Protein AF-A0A847LRV4-F1 (afdb_monomer)

Sequence (84 aa):
MKGYLTKESRILAISEERAFIEVKDKAGKHITIGVCPGCFNNPERRKEILYKLRKNGLAVVSKADRLDGKYIKNSTHSSFCPYK

pLDDT: mean 85.76, std 13.21, range [36.88, 96.19]

Nearest PDB structures (foldseek):
  1u3e-assembly1_M  TM=4.069E-01  e=2.257E+00  Okubovirus SPO1
  2o2v-assembly1_A  TM=2.604E-01  e=9.859E-0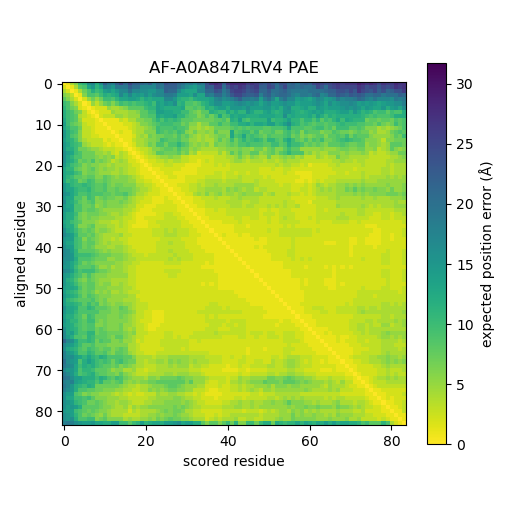1  Homo sapiens
  2npt-assembly2_C  TM=2.945E-01  e=2.912E+00  Homo sapiens
  4ic7-assembly2_E  TM=2.630E-01  e=3.103E+00  Homo sapiens

Radius of gyration: 12.45 Å; Cα contacts (8 Å, |Δi|>4): 110; chains: 1; bounding box: 28×29×32 Å

Mean predicted aligned error: 5.45 Å

Foldseek 3Di:
DPPACDPVNVVVLVLQVFDWFWKAAPVRDIGIDTHWLVLQLPLVSLVVVQVVCVVVRIHTPDPQSDSPHDHDPPRDTGPPDPPD

Solvent-accessible surface area (backbone atoms only — not comparable to full-atom values): 4856 Å² total; per-residue (Å²): 134,84,84,63,62,45,76,65,54,45,53,52,32,54,76,36,54,37,40,78,48,52,27,27,39,85,90,65,49,79,43,52,47,72,40,44,33,22,46,60,43,31,73,72,48,28,47,53,50,54,50,54,35,46,75,71,46,31,41,68,67,52,69,49,75,41,91,90,32,69,66,56,82,88,44,57,55,17,87,77,51,92,83,110

Secondary structure (DSSP, 8-state):
------HHHHHHHHHTTPEEEEEE-TT--EEEEEE-HHHHTSHHHHHHHHHHHHHTT-EESSSTTSTTS---TTPPPPTT-TT-

Structure (mmCIF, N/CA/C/O backbone):
data_AF-A0A847LRV4-F1
#
_entry.id   AF-A0A847LRV4-F1
#
loop_
_atom_site.group_PDB
_atom_site.id
_atom_site.type_symbol
_atom_site.label_atom_id
_atom_site.label_alt_id
_atom_site.label_comp_id
_atom_site.label_asym_id
_atom_site.label_entity_id
_atom_site.label_seq_id
_atom_site.pdbx_PDB_ins_code
_atom_site.Cartn_x
_atom_site.Cartn_y
_atom_site.Cartn_z
_atom_site.occupancy
_atom_site.B_iso_or_equiv
_atom_site.auth_seq_id
_atom_site.auth_comp_id
_atom_site.auth_asym_id
_atom_site.auth_atom_id
_atom_site.pdbx_PDB_model_num
ATOM 1 N N . MET A 1 1 ? 3.930 6.785 18.088 1.00 36.88 1 MET A N 1
ATOM 2 C CA . MET A 1 1 ? 3.998 7.732 16.951 1.00 36.88 1 MET A CA 1
ATOM 3 C C . MET A 1 1 ? 2.824 7.451 16.021 1.00 36.88 1 MET A C 1
ATOM 5 O O . MET A 1 1 ? 2.698 6.328 15.555 1.00 36.88 1 MET A O 1
ATOM 9 N N . LYS A 1 2 ? 1.907 8.410 15.835 1.00 38.03 2 LYS A N 1
ATOM 10 C CA . LYS A 1 2 ? 0.752 8.257 14.934 1.00 38.03 2 LYS A CA 1
ATOM 11 C C . LYS A 1 2 ? 1.241 8.461 13.492 1.00 38.03 2 LYS A C 1
ATOM 13 O O . LYS A 1 2 ? 1.717 9.545 13.174 1.00 38.03 2 LYS A O 1
ATOM 18 N N . GLY A 1 3 ? 1.169 7.419 12.663 1.00 41.88 3 GLY A N 1
ATOM 19 C CA . GLY A 1 3 ? 1.647 7.391 11.274 1.00 41.88 3 GLY A CA 1
ATOM 20 C C . GLY A 1 3 ? 0.784 8.203 10.308 1.00 41.88 3 GLY A C 1
ATOM 21 O O . GLY A 1 3 ? 0.184 7.642 9.398 1.00 41.88 3 GLY A O 1
ATOM 22 N N . TYR A 1 4 ? 0.695 9.513 10.521 1.00 53.53 4 TYR A N 1
ATOM 23 C CA . TYR A 1 4 ? 0.142 10.437 9.537 1.00 53.53 4 TYR A CA 1
ATOM 24 C C . TYR A 1 4 ? 1.255 10.886 8.597 1.00 53.53 4 TYR A C 1
ATOM 26 O O . TYR A 1 4 ? 2.361 11.175 9.052 1.00 53.53 4 TYR A O 1
ATOM 34 N N . LEU A 1 5 ? 0.958 11.002 7.302 1.00 54.91 5 LEU A N 1
ATOM 35 C CA . LEU A 1 5 ? 1.808 11.782 6.413 1.00 54.91 5 LEU A CA 1
ATOM 36 C C . LEU A 1 5 ? 1.666 13.256 6.812 1.00 54.91 5 LEU A C 1
ATOM 38 O O . LEU A 1 5 ? 0.712 13.923 6.411 1.00 54.91 5 LEU A O 1
ATOM 42 N N . THR A 1 6 ? 2.586 13.765 7.632 1.00 63.72 6 THR A N 1
ATOM 43 C CA . THR A 1 6 ? 2.734 15.214 7.805 1.00 63.72 6 THR A CA 1
ATOM 44 C C . THR A 1 6 ? 3.171 15.824 6.468 1.00 63.72 6 THR A C 1
ATOM 46 O O . THR A 1 6 ? 3.563 15.107 5.540 1.00 63.72 6 THR A O 1
ATOM 49 N N . LYS A 1 7 ? 3.123 17.156 6.336 1.00 64.00 7 LYS A N 1
ATOM 50 C CA . LYS A 1 7 ? 3.620 17.844 5.130 1.00 64.00 7 LYS A CA 1
ATOM 51 C C . LYS A 1 7 ? 5.050 17.397 4.782 1.00 64.00 7 LYS A C 1
ATOM 53 O O . LYS A 1 7 ? 5.342 17.135 3.621 1.00 64.00 7 LYS A O 1
ATOM 58 N N . GLU A 1 8 ? 5.893 17.213 5.794 1.00 62.38 8 GLU A N 1
ATOM 59 C CA . GLU A 1 8 ? 7.275 16.739 5.664 1.00 62.38 8 GLU A CA 1
ATOM 60 C C . GLU A 1 8 ? 7.353 15.271 5.230 1.00 62.38 8 GLU A C 1
ATOM 62 O O . GLU A 1 8 ? 8.086 14.939 4.302 1.00 62.38 8 GLU A O 1
ATOM 67 N N . SER A 1 9 ? 6.537 14.389 5.820 1.00 67.44 9 SER A N 1
ATOM 68 C CA . SER A 1 9 ? 6.488 12.978 5.413 1.00 67.44 9 SER A CA 1
ATOM 69 C C . SER A 1 9 ? 6.000 12.808 3.971 1.00 67.44 9 SER A C 1
ATOM 71 O O . SER A 1 9 ? 6.392 11.862 3.290 1.00 67.44 9 SER A O 1
ATOM 73 N N . ARG A 1 10 ? 5.147 13.723 3.491 1.00 66.94 10 ARG A N 1
ATOM 74 C CA . ARG A 1 10 ? 4.690 13.753 2.098 1.00 66.94 10 ARG A CA 1
ATOM 75 C C . ARG A 1 10 ? 5.793 14.214 1.151 1.00 66.94 10 ARG A C 1
ATOM 77 O O . ARG A 1 10 ? 5.946 13.599 0.105 1.00 66.94 10 ARG A O 1
ATOM 84 N N . ILE A 1 11 ? 6.561 15.243 1.517 1.00 72.44 11 ILE A N 1
ATOM 85 C CA . ILE A 1 11 ? 7.723 15.694 0.733 1.00 72.44 11 ILE A CA 1
ATOM 86 C C . ILE A 1 11 ? 8.730 14.549 0.593 1.00 72.44 11 ILE A C 1
ATOM 88 O O . ILE A 1 11 ? 9.138 14.236 -0.523 1.00 72.44 11 ILE A O 1
ATOM 92 N N . LEU A 1 12 ? 9.039 13.860 1.696 1.00 71.81 12 LEU A N 1
ATOM 93 C CA . LEU A 1 12 ? 9.931 12.703 1.674 1.00 71.81 12 LEU A CA 1
ATOM 94 C C . LEU A 1 12 ? 9.373 11.580 0.787 1.00 71.81 12 LEU A C 1
ATOM 96 O O . LEU A 1 12 ? 10.056 11.106 -0.113 1.00 71.81 12 LEU A O 1
ATOM 100 N N . ALA A 1 13 ? 8.104 11.200 0.959 1.00 73.81 13 ALA A N 1
ATOM 101 C CA . ALA A 1 13 ? 7.486 10.150 0.148 1.00 73.81 13 ALA A CA 1
ATOM 102 C C . ALA A 1 13 ? 7.431 10.490 -1.355 1.00 73.81 13 ALA A C 1
ATOM 104 O O . ALA A 1 13 ? 7.564 9.585 -2.176 1.00 73.81 13 ALA A O 1
ATOM 105 N N . ILE A 1 14 ? 7.267 11.769 -1.717 1.00 73.56 14 ILE A N 1
ATOM 106 C CA . ILE A 1 14 ? 7.355 12.236 -3.109 1.00 73.56 14 ILE A CA 1
ATOM 107 C C . ILE A 1 14 ? 8.794 12.128 -3.622 1.00 73.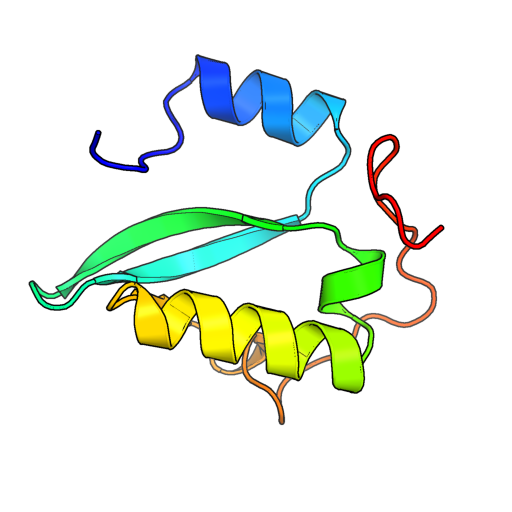56 14 ILE A C 1
ATOM 109 O O . ILE A 1 14 ? 8.994 11.600 -4.710 1.00 73.56 14 ILE A O 1
ATOM 113 N N . SER A 1 15 ? 9.790 12.569 -2.843 1.00 75.19 15 SER A N 1
ATOM 114 C CA . SER A 1 15 ? 11.207 12.445 -3.229 1.00 75.19 15 SER A CA 1
ATOM 115 C C . SER A 1 15 ? 11.669 10.993 -3.369 1.00 75.19 15 SER A C 1
ATOM 117 O O . SER A 1 15 ? 12.576 10.699 -4.135 1.00 75.19 15 SER A O 1
ATOM 119 N N . GLU A 1 16 ? 11.012 10.075 -2.661 1.00 79.06 16 GLU A N 1
ATOM 120 C CA . GLU A 1 16 ? 11.238 8.639 -2.774 1.00 79.06 16 GLU A CA 1
ATOM 121 C C . GLU A 1 16 ? 10.344 7.974 -3.834 1.00 79.06 16 GLU A C 1
ATOM 123 O O . GLU A 1 16 ? 10.299 6.750 -3.886 1.00 79.06 16 GLU A O 1
ATOM 128 N N . GLU A 1 17 ? 9.602 8.726 -4.652 1.00 84.88 17 GLU A N 1
ATOM 129 C CA . GLU A 1 17 ? 8.759 8.193 -5.737 1.00 84.88 17 GLU A CA 1
ATOM 130 C C . GLU A 1 17 ? 7.737 7.144 -5.255 1.00 84.88 17 GLU A C 1
ATOM 132 O O . GLU A 1 17 ? 7.489 6.118 -5.895 1.00 84.88 17 GLU A O 1
ATOM 137 N N . ARG A 1 18 ? 7.148 7.363 -4.074 1.00 84.00 18 ARG A N 1
ATOM 138 C CA . ARG A 1 18 ? 6.158 6.445 -3.497 1.00 84.00 18 ARG A CA 1
ATOM 139 C C . ARG A 1 18 ? 4.757 6.685 -4.059 1.00 84.00 18 ARG A C 1
ATOM 141 O O . ARG A 1 18 ? 4.322 7.819 -4.239 1.00 84.00 18 ARG A O 1
ATOM 148 N N . ALA A 1 19 ? 4.009 5.600 -4.239 1.00 83.31 19 ALA A N 1
ATOM 149 C CA . ALA A 1 19 ? 2.573 5.642 -4.482 1.00 83.31 19 ALA A CA 1
ATOM 150 C C . ALA A 1 19 ? 1.828 5.881 -3.163 1.00 83.31 19 ALA A C 1
ATOM 152 O O . ALA A 1 19 ? 2.204 5.341 -2.120 1.00 83.31 19 ALA A O 1
ATOM 153 N N . PHE A 1 20 ? 0.757 6.668 -3.204 1.00 86.69 20 PHE A N 1
ATOM 154 C CA . PHE A 1 20 ? -0.068 6.948 -2.034 1.00 86.69 20 PHE A CA 1
ATOM 155 C C . PHE A 1 20 ? -1.339 6.111 -2.072 1.00 86.69 20 PHE A C 1
ATOM 157 O O . PHE A 1 20 ? -2.074 6.160 -3.054 1.00 86.69 20 PHE A O 1
ATOM 164 N N . ILE A 1 21 ? -1.601 5.379 -0.990 1.00 89.50 21 ILE A N 1
ATOM 165 C CA . ILE A 1 21 ? -2.840 4.616 -0.819 1.00 89.50 21 ILE A CA 1
ATOM 166 C C . ILE A 1 21 ? -3.572 5.073 0.434 1.00 89.50 21 ILE A C 1
ATOM 168 O O . ILE A 1 21 ? -2.961 5.457 1.439 1.00 89.50 21 ILE A O 1
ATOM 172 N N . GLU A 1 22 ? -4.896 5.030 0.365 1.00 91.19 22 GLU A N 1
ATOM 173 C CA . GLU A 1 22 ? -5.766 5.371 1.478 1.00 91.19 22 GLU A CA 1
ATOM 174 C C . GLU A 1 22 ? -6.089 4.126 2.307 1.00 91.19 22 GLU A C 1
ATOM 176 O O . GLU A 1 22 ? -6.522 3.087 1.795 1.00 91.19 22 GLU A O 1
ATOM 181 N N . VAL A 1 23 ? -5.888 4.243 3.614 1.00 92.50 23 VAL A N 1
ATOM 182 C CA . VAL A 1 23 ? -6.179 3.211 4.600 1.00 92.50 23 VAL A CA 1
ATOM 183 C C . VAL A 1 23 ? -7.066 3.767 5.706 1.00 92.50 23 VAL A C 1
ATOM 185 O O . VAL A 1 23 ? -7.072 4.959 5.993 1.00 92.50 23 VAL A O 1
ATOM 188 N N . LYS A 1 24 ? -7.814 2.884 6.351 1.00 94.31 24 LYS A N 1
ATOM 189 C CA . LYS A 1 24 ? -8.676 3.176 7.486 1.00 94.31 24 LYS A CA 1
ATOM 190 C C . LYS A 1 24 ? -8.179 2.408 8.700 1.00 94.31 24 LYS A C 1
ATOM 192 O O . LYS A 1 24 ? -7.863 1.222 8.584 1.00 94.31 24 LYS A O 1
ATOM 197 N N . ASP A 1 25 ? -8.076 3.079 9.839 1.00 93.31 25 ASP A N 1
ATOM 198 C CA . ASP A 1 25 ? -7.727 2.432 11.105 1.00 93.31 25 ASP A CA 1
ATOM 199 C C . ASP A 1 25 ? -8.949 1.786 11.786 1.00 93.31 25 ASP A C 1
ATOM 201 O O . ASP A 1 25 ? -10.083 1.868 11.305 1.00 93.31 25 ASP A O 1
ATOM 205 N N . LYS A 1 26 ? -8.724 1.143 12.939 1.00 89.75 26 LYS A N 1
ATOM 206 C CA . LYS A 1 26 ? -9.791 0.511 13.736 1.00 89.75 26 LYS A CA 1
ATOM 207 C C . LYS A 1 26 ? -10.846 1.495 14.259 1.00 89.75 26 LYS A C 1
ATOM 209 O O . LYS A 1 26 ? -11.978 1.081 14.474 1.00 89.75 26 LYS A O 1
ATOM 214 N N . ALA A 1 27 ? -10.491 2.764 14.467 1.00 91.81 27 ALA A N 1
ATOM 215 C CA . ALA A 1 27 ? -11.422 3.817 14.886 1.00 91.81 27 ALA A CA 1
ATOM 216 C C . ALA A 1 27 ? -12.203 4.404 13.698 1.00 91.81 27 ALA A C 1
ATOM 218 O O . ALA A 1 27 ? -13.044 5.284 13.859 1.00 91.81 27 ALA A O 1
ATOM 219 N N . GLY A 1 28 ? -11.920 3.920 12.491 1.00 89.44 28 GLY A N 1
ATOM 220 C CA . GLY A 1 28 ? -12.540 4.373 11.270 1.00 89.44 28 GLY A CA 1
ATOM 221 C C . GLY A 1 28 ? -11.944 5.660 10.706 1.00 89.44 28 GLY A C 1
ATOM 222 O O . GLY A 1 28 ? -12.525 6.244 9.791 1.00 89.44 28 GLY A O 1
ATOM 223 N N . LYS A 1 29 ? -10.787 6.095 11.203 1.00 91.88 29 LYS A N 1
ATOM 224 C CA . LYS A 1 29 ? -10.089 7.264 10.687 1.00 91.88 29 LYS A CA 1
ATOM 225 C C . LYS A 1 29 ? -9.380 6.926 9.381 1.00 91.88 29 LYS A C 1
ATOM 227 O O . LYS A 1 29 ? -8.653 5.939 9.300 1.00 91.88 29 LYS A O 1
ATOM 232 N N . HIS A 1 30 ? -9.560 7.787 8.386 1.00 91.12 30 HIS A N 1
ATOM 233 C CA . HIS A 1 30 ? -8.880 7.702 7.100 1.00 91.12 30 HIS A CA 1
ATOM 234 C C . HIS A 1 30 ? -7.471 8.301 7.201 1.00 91.12 30 HIS A C 1
ATOM 236 O O . HIS A 1 30 ? -7.260 9.362 7.796 1.00 91.12 30 HIS A O 1
ATOM 242 N N . ILE A 1 31 ? -6.494 7.586 6.655 1.00 89.81 31 ILE A N 1
ATOM 243 C CA . ILE A 1 31 ? -5.070 7.904 6.691 1.00 89.81 31 ILE A CA 1
ATOM 244 C C . ILE A 1 31 ? -4.493 7.591 5.311 1.00 89.81 31 ILE A C 1
ATOM 246 O O . ILE A 1 31 ? -4.855 6.601 4.684 1.00 89.81 31 ILE A O 1
ATOM 250 N N . THR A 1 32 ? -3.562 8.409 4.839 1.00 87.75 32 THR A N 1
ATOM 251 C CA . THR A 1 32 ? -2.802 8.122 3.620 1.00 87.75 32 THR A CA 1
ATOM 252 C C . THR A 1 32 ? -1.415 7.623 3.995 1.00 87.75 32 THR A C 1
ATOM 254 O O . THR A 1 32 ? -0.781 8.176 4.895 1.00 87.75 32 THR A O 1
ATOM 257 N N . ILE A 1 33 ? -0.929 6.600 3.296 1.00 87.62 33 ILE A N 1
ATOM 258 C CA . ILE A 1 33 ? 0.422 6.060 3.475 1.00 87.62 33 ILE A CA 1
ATOM 259 C C . ILE A 1 33 ? 1.155 5.974 2.138 1.00 87.62 33 ILE A C 1
ATOM 261 O O . ILE A 1 33 ? 0.539 5.7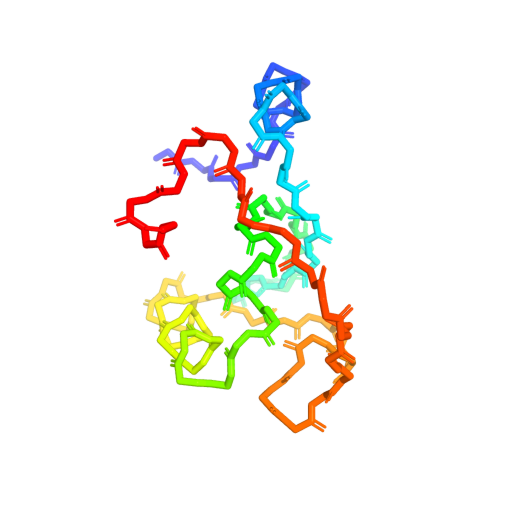69 1.094 1.00 87.62 33 ILE A O 1
ATOM 265 N N . GLY A 1 34 ? 2.478 6.130 2.181 1.00 89.31 34 GLY A N 1
ATOM 266 C CA . GLY A 1 34 ? 3.350 5.973 1.018 1.00 89.31 34 GLY A CA 1
ATOM 267 C C . GLY A 1 34 ? 3.902 4.550 0.911 1.00 89.31 34 GLY A C 1
ATOM 268 O O . GLY A 1 34 ? 4.567 4.072 1.834 1.00 89.31 34 GLY A O 1
ATOM 269 N N . VAL A 1 35 ? 3.689 3.900 -0.230 1.00 90.50 35 VAL A N 1
ATOM 270 C CA . VAL A 1 35 ? 4.180 2.554 -0.565 1.00 90.50 35 VAL A CA 1
ATOM 271 C C .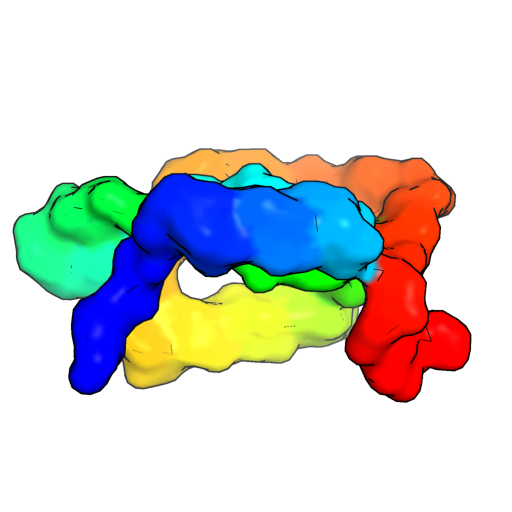 VAL A 1 35 ? 5.054 2.587 -1.822 1.00 90.50 35 VAL A C 1
ATOM 273 O O . VAL A 1 35 ? 4.903 3.455 -2.673 1.00 90.50 35 VAL A O 1
ATOM 276 N N . CYS A 1 36 ? 5.979 1.637 -1.963 1.00 93.19 36 CYS A N 1
ATOM 277 C CA . CYS A 1 36 ? 6.745 1.492 -3.206 1.00 93.19 36 CYS A CA 1
ATOM 278 C C . CYS A 1 36 ? 5.804 1.064 -4.356 1.00 93.19 36 CYS A C 1
ATOM 280 O O . CYS A 1 36 ? 5.126 0.048 -4.185 1.00 93.19 36 CYS A O 1
ATOM 282 N N . PRO A 1 37 ? 5.770 1.761 -5.511 1.00 91.94 37 PRO A N 1
ATOM 283 C CA . PRO A 1 37 ? 4.867 1.424 -6.614 1.00 91.94 37 PRO A CA 1
ATOM 284 C C . PRO A 1 37 ? 5.144 0.041 -7.211 1.00 91.94 37 PRO A C 1
ATOM 286 O O . PRO A 1 37 ? 4.206 -0.733 -7.388 1.00 91.94 37 PRO A O 1
ATOM 289 N N . GLY A 1 38 ? 6.412 -0.302 -7.462 1.00 93.62 38 GLY A N 1
ATOM 290 C CA . GLY A 1 38 ? 6.815 -1.618 -7.975 1.00 93.62 38 GLY A CA 1
ATOM 291 C C . GLY A 1 38 ? 6.409 -2.763 -7.045 1.00 93.62 38 GLY A C 1
ATOM 292 O O . GLY A 1 38 ? 5.701 -3.680 -7.455 1.00 93.62 38 GLY A O 1
ATOM 293 N N . CYS A 1 39 ? 6.730 -2.659 -5.749 1.00 94.38 39 CYS A N 1
ATOM 294 C CA . CYS A 1 39 ? 6.280 -3.645 -4.761 1.00 94.38 39 CYS A CA 1
ATOM 295 C C . CYS A 1 39 ? 4.756 -3.698 -4.650 1.00 94.38 39 CYS A C 1
ATOM 297 O O . CYS A 1 39 ? 4.182 -4.773 -4.527 1.00 94.38 39 CYS A O 1
ATOM 299 N N . PHE A 1 40 ? 4.081 -2.550 -4.667 1.00 94.56 40 PHE A N 1
ATOM 300 C CA . PHE A 1 40 ? 2.632 -2.534 -4.539 1.00 94.56 40 PHE A CA 1
ATOM 301 C C . PHE A 1 40 ? 1.936 -3.066 -5.792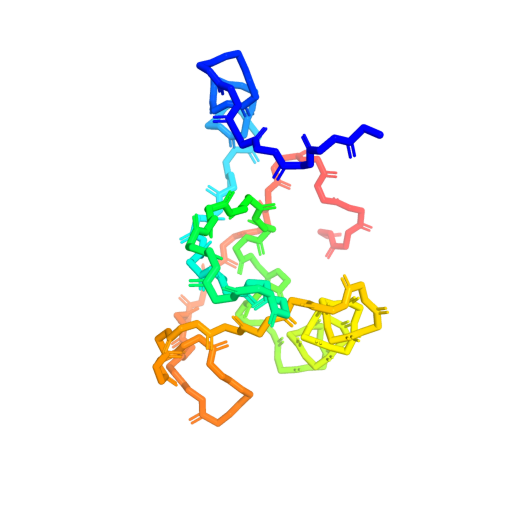 1.00 94.56 40 PHE A C 1
ATOM 303 O O . PHE A 1 40 ? 0.800 -3.503 -5.695 1.00 94.56 40 PHE A O 1
ATOM 310 N N . ASN A 1 41 ? 2.585 -3.085 -6.954 1.00 94.50 41 ASN A N 1
ATOM 311 C CA . ASN A 1 41 ? 2.046 -3.671 -8.182 1.00 94.50 41 ASN A CA 1
ATOM 312 C C . ASN A 1 41 ? 2.617 -5.063 -8.504 1.00 94.50 41 ASN A C 1
ATOM 314 O O . ASN A 1 41 ? 2.377 -5.586 -9.589 1.00 94.50 41 ASN A O 1
ATOM 318 N N . ASN A 1 42 ? 3.296 -5.700 -7.549 1.00 94.12 42 ASN A N 1
ATOM 319 C CA . ASN A 1 42 ? 3.654 -7.113 -7.605 1.00 94.12 42 ASN A CA 1
ATOM 320 C C . ASN A 1 42 ? 2.717 -7.921 -6.675 1.00 94.12 42 ASN A C 1
ATOM 322 O O . ASN A 1 42 ? 2.583 -7.538 -5.512 1.00 94.12 42 ASN A O 1
ATOM 326 N N . PRO A 1 43 ? 2.077 -9.019 -7.125 1.00 93.62 43 PRO A N 1
ATOM 327 C CA . PRO A 1 43 ? 1.090 -9.755 -6.322 1.00 93.62 43 PRO A CA 1
ATOM 328 C C . PRO A 1 43 ? 1.615 -10.281 -4.978 1.00 93.62 43 PRO A C 1
ATOM 330 O O . PRO A 1 43 ? 0.998 -10.046 -3.935 1.00 93.62 43 PRO A O 1
ATOM 333 N N . GLU A 1 44 ? 2.780 -10.932 -4.979 1.00 94.19 44 GLU A N 1
ATOM 334 C CA . GLU A 1 44 ? 3.386 -11.503 -3.770 1.00 94.19 44 GLU A CA 1
ATOM 335 C C . GLU A 1 44 ? 3.759 -10.398 -2.776 1.00 94.19 44 GLU A C 1
ATOM 337 O O . GLU A 1 44 ? 3.452 -10.455 -1.582 1.00 94.19 44 GLU A O 1
ATOM 342 N N . ARG A 1 45 ? 4.343 -9.311 -3.285 1.00 94.81 45 ARG A N 1
ATOM 343 C CA . ARG A 1 45 ? 4.755 -8.174 -2.455 1.00 94.81 45 ARG A C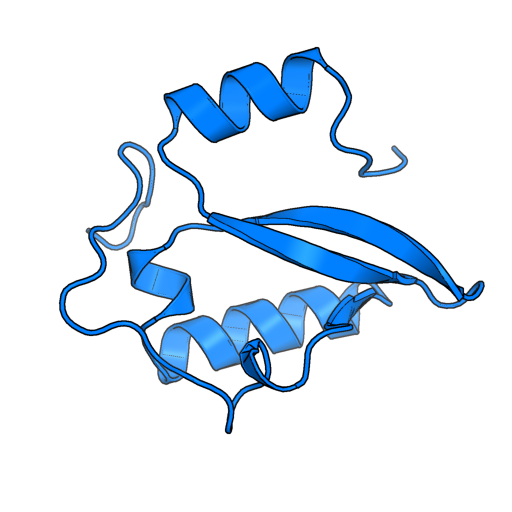A 1
ATOM 344 C C . ARG A 1 45 ? 3.549 -7.378 -1.944 1.00 94.81 45 ARG A C 1
ATOM 346 O O . ARG A 1 45 ? 3.537 -6.988 -0.775 1.00 94.81 45 ARG A O 1
ATOM 353 N N . ARG A 1 46 ? 2.503 -7.177 -2.757 1.00 95.50 46 ARG A N 1
ATOM 354 C CA . ARG A 1 46 ? 1.243 -6.547 -2.324 1.00 95.50 46 ARG A CA 1
ATOM 355 C C . ARG A 1 46 ? 0.606 -7.358 -1.202 1.00 95.50 46 ARG A C 1
ATOM 357 O O . ARG A 1 46 ? 0.191 -6.768 -0.206 1.00 95.50 46 ARG A O 1
ATOM 364 N N . LYS A 1 47 ? 0.575 -8.689 -1.309 1.00 96.12 47 LYS A N 1
ATOM 365 C CA . LYS A 1 47 ? 0.071 -9.577 -0.251 1.00 96.12 47 LYS A CA 1
ATOM 366 C C . LYS A 1 47 ? 0.798 -9.348 1.075 1.00 96.12 47 LYS A C 1
ATOM 368 O O . LYS A 1 47 ? 0.143 -9.167 2.102 1.00 96.12 47 LYS A O 1
ATOM 373 N N . GLU A 1 48 ? 2.129 -9.280 1.059 1.00 95.50 48 GLU A N 1
ATOM 374 C CA . GLU A 1 48 ? 2.919 -8.970 2.257 1.00 95.50 48 GLU A CA 1
ATOM 375 C C . GLU A 1 48 ? 2.626 -7.575 2.825 1.00 95.50 48 GLU A C 1
ATOM 377 O O . GLU A 1 48 ? 2.498 -7.416 4.042 1.00 95.50 48 GLU A O 1
ATOM 382 N N . ILE A 1 49 ? 2.523 -6.557 1.964 1.00 94.00 49 ILE A N 1
ATOM 383 C CA . ILE A 1 49 ? 2.215 -5.181 2.376 1.00 94.00 49 ILE A CA 1
ATOM 384 C C . ILE A 1 49 ? 0.841 -5.138 3.049 1.00 94.00 49 ILE A C 1
ATOM 386 O O . ILE A 1 49 ? 0.730 -4.663 4.178 1.00 94.00 49 ILE A O 1
ATOM 390 N N . LEU A 1 50 ? -0.191 -5.687 2.406 1.00 94.94 50 LEU A N 1
ATOM 391 C CA . LEU A 1 50 ? -1.550 -5.736 2.948 1.00 94.94 50 LEU A CA 1
ATOM 392 C C . LEU A 1 50 ? -1.608 -6.514 4.268 1.00 94.94 50 LEU A C 1
ATOM 394 O O . LEU A 1 50 ? -2.287 -6.095 5.206 1.00 94.94 50 LEU A O 1
ATOM 398 N N . TYR A 1 51 ? -0.853 -7.607 4.381 1.00 96.19 51 TYR A N 1
ATOM 399 C CA . TYR A 1 51 ? -0.721 -8.352 5.629 1.00 96.19 51 TYR A CA 1
ATOM 400 C C . TYR A 1 51 ? -0.101 -7.502 6.749 1.00 96.19 51 TYR A C 1
ATOM 402 O O . TYR A 1 51 ? -0.627 -7.473 7.865 1.00 96.19 51 TYR A O 1
ATOM 410 N N . LYS A 1 52 ? 0.977 -6.759 6.460 1.00 94.38 52 LYS A N 1
ATOM 411 C CA . LYS A 1 52 ? 1.606 -5.833 7.417 1.00 94.38 52 LYS A CA 1
ATOM 412 C C . LYS A 1 52 ? 0.652 -4.710 7.825 1.00 94.38 52 LYS A C 1
ATOM 414 O O . LYS A 1 52 ? 0.576 -4.397 9.010 1.00 94.38 52 LYS A O 1
ATOM 419 N N . LEU A 1 53 ? -0.110 -4.141 6.890 1.00 93.62 53 LEU A N 1
ATOM 420 C CA . LEU A 1 53 ? -1.124 -3.127 7.200 1.00 93.62 53 LEU A CA 1
ATOM 421 C C . LEU A 1 53 ? -2.188 -3.680 8.144 1.00 93.62 53 LEU A C 1
ATOM 423 O O . LEU A 1 53 ? -2.434 -3.096 9.199 1.00 93.62 53 LEU A O 1
ATOM 427 N N . ARG A 1 54 ? -2.724 -4.865 7.838 1.00 94.25 54 ARG A N 1
ATOM 428 C CA . ARG A 1 54 ? -3.720 -5.526 8.684 1.00 94.25 54 ARG A CA 1
ATOM 429 C C . ARG A 1 54 ? -3.182 -5.824 10.083 1.00 94.25 54 ARG A C 1
ATOM 431 O O . ARG A 1 54 ? -3.888 -5.586 11.060 1.00 94.25 54 ARG A O 1
ATOM 438 N N . LYS A 1 55 ? -1.927 -6.280 10.198 1.00 94.62 55 LYS A N 1
ATOM 439 C CA . LYS A 1 55 ? -1.240 -6.466 11.491 1.00 94.62 55 LYS A CA 1
ATOM 440 C C . LYS A 1 55 ? -1.162 -5.177 12.312 1.00 94.62 55 LYS A C 1
ATOM 442 O O . LYS A 1 55 ? -1.294 -5.232 13.528 1.00 94.62 55 LYS A O 1
ATOM 447 N N . ASN A 1 56 ? -1.012 -4.030 11.654 1.00 91.44 56 ASN A N 1
ATOM 448 C CA . ASN A 1 56 ? -1.011 -2.710 12.288 1.00 91.44 56 ASN A CA 1
ATOM 449 C C . ASN A 1 56 ? -2.423 -2.123 12.485 1.00 91.44 56 ASN A C 1
ATOM 451 O O . ASN A 1 56 ? -2.561 -0.972 12.890 1.00 91.44 56 ASN A O 1
ATOM 455 N N . GLY A 1 57 ? -3.485 -2.891 12.218 1.00 94.06 57 GLY A N 1
ATOM 456 C CA . GLY A 1 57 ? -4.866 -2.430 12.368 1.00 94.06 57 GLY A CA 1
ATOM 457 C C . GLY A 1 57 ? -5.324 -1.457 11.280 1.00 94.06 57 GLY A C 1
ATOM 458 O O . GLY A 1 57 ? -6.257 -0.697 11.520 1.00 94.06 57 GLY A O 1
ATOM 459 N N . LEU A 1 58 ? -4.674 -1.479 10.115 1.00 94.56 58 LEU A N 1
ATOM 460 C CA . LEU A 1 58 ? -5.001 -0.656 8.955 1.00 94.56 58 LEU A CA 1
ATOM 461 C C . LEU A 1 58 ? -5.616 -1.522 7.850 1.00 94.56 58 LEU A C 1
ATOM 463 O O . LEU A 1 58 ? -5.137 -2.622 7.568 1.00 94.56 58 LEU A O 1
ATOM 467 N N . ALA A 1 59 ? -6.653 -1.011 7.195 1.00 93.31 59 ALA A N 1
ATOM 468 C CA . ALA A 1 59 ? -7.304 -1.653 6.058 1.00 93.31 59 ALA A CA 1
ATOM 469 C C . ALA A 1 59 ? -7.362 -0.696 4.867 1.00 93.31 59 ALA A C 1
ATOM 471 O O . ALA A 1 59 ? -7.685 0.472 5.043 1.00 93.31 59 ALA A O 1
ATOM 472 N N . VAL A 1 60 ? -7.076 -1.175 3.655 1.00 93.75 60 VAL A N 1
ATOM 473 C CA . VAL A 1 60 ? -7.215 -0.356 2.439 1.00 93.75 60 VAL A CA 1
ATOM 474 C C . VAL A 1 60 ? -8.672 0.049 2.214 1.00 93.75 60 VAL A C 1
ATOM 476 O O . VAL A 1 60 ? -9.582 -0.774 2.342 1.00 93.75 60 VAL A O 1
ATOM 479 N N . VAL A 1 61 ? -8.889 1.322 1.885 1.00 93.56 61 VAL A N 1
ATOM 480 C CA . VAL A 1 61 ? -10.230 1.877 1.646 1.00 93.56 61 VAL A CA 1
ATOM 481 C C . VAL A 1 61 ? -10.711 1.515 0.243 1.00 93.56 61 VAL A C 1
ATOM 483 O O . VAL A 1 61 ? -11.808 0.979 0.070 1.00 93.56 61 VAL A O 1
ATOM 486 N N . SER A 1 62 ? -9.866 1.753 -0.761 1.00 91.44 62 SER A N 1
ATOM 487 C CA . SER A 1 62 ? -10.185 1.495 -2.163 1.00 91.44 62 SER A CA 1
ATOM 488 C C . SER A 1 62 ? -10.238 -0.001 -2.474 1.00 91.44 62 SER A C 1
ATOM 490 O O . SER A 1 62 ? -9.375 -0.777 -2.060 1.00 91.44 62 SER A O 1
ATOM 492 N N . LYS A 1 63 ? -11.230 -0.417 -3.273 1.00 92.12 63 LYS A N 1
ATOM 493 C CA . LYS A 1 63 ? -11.285 -1.783 -3.824 1.00 92.12 63 LYS A CA 1
ATOM 494 C C . LYS A 1 63 ? -10.128 -2.055 -4.792 1.00 92.12 63 LYS A C 1
ATOM 496 O O . LYS A 1 63 ? -9.662 -3.185 -4.861 1.00 92.12 63 LYS A O 1
ATOM 501 N N . ALA A 1 64 ? -9.641 -1.034 -5.499 1.00 92.25 64 ALA A N 1
ATOM 502 C CA . ALA A 1 64 ? -8.549 -1.182 -6.460 1.00 92.25 64 ALA A CA 1
ATOM 503 C C . ALA A 1 64 ? -7.200 -1.509 -5.794 1.00 92.25 64 ALA A C 1
ATOM 505 O O . ALA A 1 64 ? -6.359 -2.145 -6.424 1.00 92.25 64 ALA A O 1
ATOM 506 N N . ASP A 1 65 ? -7.026 -1.137 -4.524 1.00 92.25 65 ASP A N 1
ATOM 507 C CA . ASP A 1 65 ? -5.791 -1.350 -3.754 1.00 92.25 65 ASP A CA 1
ATOM 508 C C . ASP A 1 65 ? -5.775 -2.688 -2.998 1.00 92.25 65 ASP A C 1
ATOM 510 O O . ASP A 1 65 ? -4.843 -2.994 -2.251 1.00 92.25 65 ASP A O 1
ATOM 514 N N . ARG A 1 66 ? -6.816 -3.508 -3.171 1.00 94.06 66 ARG A N 1
ATOM 515 C CA . ARG A 1 66 ? -6.892 -4.855 -2.599 1.00 94.06 66 ARG A CA 1
ATOM 516 C C . ARG A 1 66 ? -6.023 -5.838 -3.383 1.00 94.06 66 ARG A C 1
ATOM 518 O O . ARG A 1 66 ? -5.473 -5.524 -4.443 1.00 94.06 66 ARG A O 1
ATOM 525 N N . 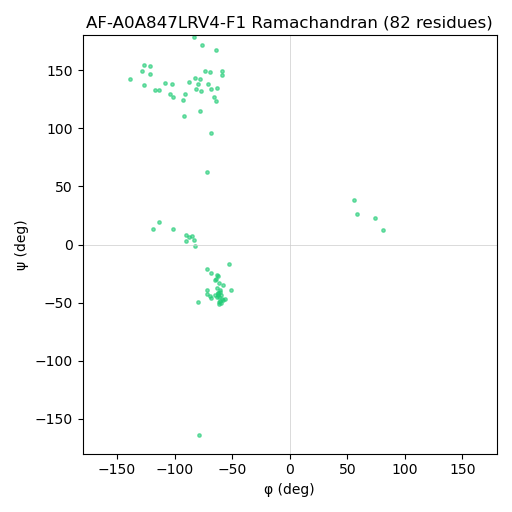LEU A 1 67 ? -5.882 -7.047 -2.839 1.00 93.94 67 LEU A N 1
ATOM 526 C CA . LEU A 1 67 ? -5.077 -8.110 -3.443 1.00 93.94 67 LEU A CA 1
ATOM 527 C C . LEU A 1 67 ? -5.631 -8.551 -4.809 1.00 93.94 67 LEU A C 1
ATOM 529 O O . LEU A 1 67 ? -4.868 -8.808 -5.729 1.00 93.94 67 LEU A O 1
ATOM 533 N N . ASP A 1 68 ? -6.949 -8.586 -4.943 1.00 93.94 68 ASP A N 1
ATOM 534 C CA . ASP A 1 68 ? -7.713 -8.836 -6.170 1.00 93.94 68 ASP A CA 1
ATOM 535 C C . ASP A 1 68 ? -7.982 -7.554 -6.981 1.00 93.94 68 ASP A C 1
ATOM 537 O O . ASP A 1 68 ? -8.738 -7.560 -7.950 1.00 93.94 68 ASP A O 1
ATOM 541 N N . GLY A 1 69 ? -7.388 -6.436 -6.562 1.00 92.69 69 GLY A N 1
ATOM 542 C CA . GLY A 1 69 ? -7.593 -5.128 -7.157 1.00 92.69 69 GLY A CA 1
ATOM 543 C C . GLY A 1 69 ? -6.817 -4.910 -8.457 1.00 92.69 69 GLY A C 1
ATOM 544 O O . GLY A 1 69 ? -6.308 -5.827 -9.100 1.00 92.69 69 GLY A O 1
ATOM 545 N N . LYS A 1 70 ? -6.703 -3.641 -8.853 1.00 92.69 70 LYS A N 1
ATOM 546 C CA . LYS A 1 70 ? -6.009 -3.254 -10.081 1.00 92.69 70 LYS A CA 1
ATOM 547 C C . LYS A 1 70 ? -4.499 -3.252 -9.856 1.00 92.69 70 LYS A C 1
ATOM 549 O O . LYS A 1 70 ? -4.000 -2.744 -8.849 1.00 92.69 70 LYS A O 1
ATOM 554 N N . TYR A 1 71 ? -3.780 -3.767 -10.844 1.00 91.81 71 TYR A N 1
ATOM 555 C CA . TYR A 1 71 ? -2.327 -3.706 -10.926 1.00 91.81 71 TYR A CA 1
ATOM 556 C C . TYR A 1 71 ? -1.928 -2.835 -12.114 1.00 91.81 71 TYR A C 1
ATOM 558 O O . TYR A 1 71 ? -2.471 -2.965 -13.213 1.00 91.81 71 TYR A O 1
ATOM 566 N N . ILE A 1 72 ? -0.989 -1.927 -11.886 1.00 90.31 72 ILE A N 1
ATOM 567 C CA . ILE A 1 72 ? -0.406 -1.064 -12.907 1.00 90.31 72 ILE A CA 1
ATOM 568 C C . ILE A 1 72 ? 0.837 -1.773 -13.446 1.00 90.31 72 ILE A C 1
ATOM 570 O O . ILE A 1 72 ? 1.841 -1.915 -12.741 1.00 90.31 72 ILE A O 1
ATOM 574 N N . 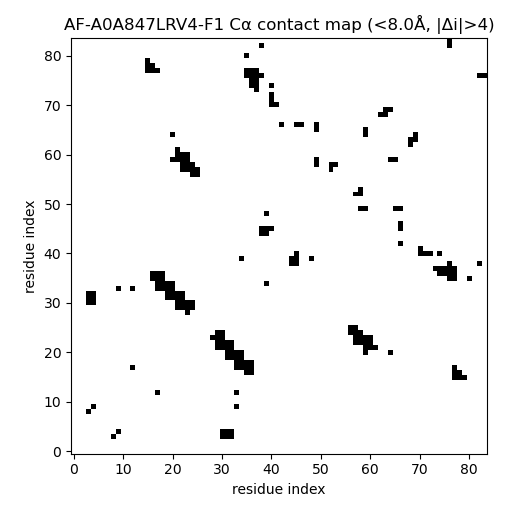LYS A 1 73 ? 0.756 -2.236 -14.699 1.00 86.25 73 LYS A N 1
ATOM 575 C CA . LYS A 1 73 ? 1.877 -2.886 -15.391 1.00 86.25 73 LYS A CA 1
ATOM 576 C C . LYS A 1 73 ? 3.079 -1.942 -15.458 1.00 86.25 73 LYS A C 1
ATOM 578 O O . LYS A 1 73 ? 2.903 -0.737 -15.602 1.00 86.25 73 LYS A O 1
ATOM 583 N N . ASN A 1 74 ? 4.282 -2.511 -15.387 1.00 87.44 74 ASN A N 1
ATOM 584 C CA . ASN A 1 74 ? 5.555 -1.790 -15.513 1.00 87.44 74 ASN A CA 1
ATOM 585 C C . ASN A 1 74 ? 5.754 -0.671 -14.475 1.00 87.44 74 ASN A C 1
ATOM 587 O O . ASN A 1 74 ? 6.475 0.289 -14.730 1.00 87.44 74 ASN A O 1
ATOM 591 N N . SER A 1 75 ? 5.118 -0.781 -13.304 1.00 88.69 75 SER A N 1
ATOM 592 C CA . SER A 1 75 ? 5.381 0.145 -12.201 1.00 88.69 75 SER A CA 1
ATOM 593 C C . SER A 1 75 ? 6.826 0.000 -11.741 1.00 88.69 75 SER A C 1
ATOM 595 O O . SER A 1 75 ? 7.247 -1.088 -11.348 1.00 88.69 75 SER A O 1
ATOM 597 N N . THR A 1 76 ? 7.570 1.099 -11.756 1.00 91.25 76 THR A N 1
ATOM 598 C CA . THR A 1 76 ? 8.948 1.132 -11.277 1.00 91.25 76 THR A CA 1
ATOM 599 C C . THR A 1 76 ? 8.993 1.080 -9.751 1.00 91.25 76 THR A C 1
ATOM 601 O O . THR A 1 76 ? 8.076 1.511 -9.043 1.00 91.25 76 THR A O 1
ATOM 604 N N . HIS A 1 77 ? 10.059 0.489 -9.216 1.00 92.94 77 HIS A N 1
ATOM 605 C CA . HIS A 1 77 ? 10.322 0.552 -7.785 1.00 92.94 77 HIS A CA 1
ATOM 606 C C . HIS A 1 77 ? 10.713 1.974 -7.387 1.00 92.94 77 HIS A C 1
ATOM 608 O O . HIS A 1 77 ? 11.349 2.681 -8.162 1.00 92.94 77 HIS A O 1
ATOM 614 N N . SER A 1 78 ? 10.375 2.368 -6.159 1.00 91.06 78 SER A N 1
ATOM 615 C CA . SER A 1 78 ? 10.893 3.611 -5.599 1.00 91.06 78 SER A CA 1
ATOM 616 C C . SER A 1 78 ? 12.422 3.603 -5.552 1.00 91.06 78 SER A C 1
ATOM 618 O O . SER A 1 78 ? 13.038 2.562 -5.287 1.00 91.06 78 SER A O 1
ATOM 620 N N . SER A 1 79 ? 13.030 4.783 -5.685 1.0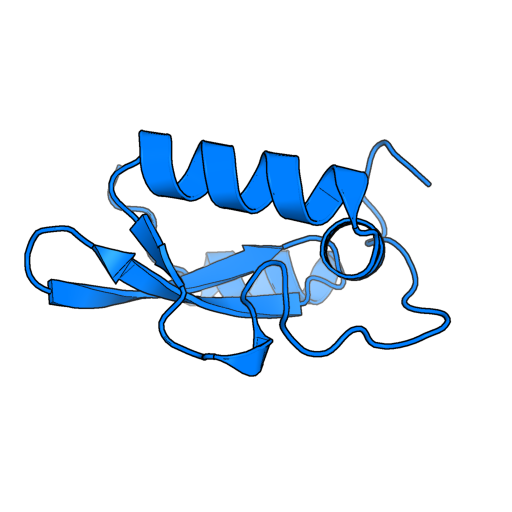0 87.38 79 SER A N 1
ATOM 621 C CA . SER A 1 79 ? 14.482 4.991 -5.591 1.00 87.38 79 SER A CA 1
ATOM 622 C C . SER A 1 79 ? 15.149 4.442 -4.323 1.00 87.38 79 SER A C 1
ATOM 624 O O . SER A 1 79 ? 16.356 4.229 -4.319 1.00 87.38 79 SER A O 1
ATOM 626 N N . PHE A 1 80 ? 14.406 4.129 -3.261 1.00 84.75 80 PHE A N 1
ATOM 627 C CA . PHE A 1 80 ? 14.942 3.538 -2.022 1.00 84.75 80 PHE A CA 1
ATOM 628 C C . PHE A 1 80 ? 14.366 2.153 -1.704 1.00 84.75 80 PHE A C 1
ATOM 630 O O . PHE A 1 80 ? 14.515 1.638 -0.597 1.00 84.75 80 PHE A O 1
ATOM 637 N N . CYS A 1 81 ? 13.684 1.521 -2.659 1.00 88.19 81 CYS A N 1
ATOM 638 C CA . CYS A 1 81 ? 13.190 0.169 -2.462 1.00 88.19 81 CYS A CA 1
ATOM 639 C C . CYS A 1 81 ? 14.359 -0.833 -2.401 1.00 88.19 81 CYS A C 1
ATOM 641 O O . CYS A 1 81 ? 15.213 -0.793 -3.275 1.00 88.19 81 CYS A O 1
ATOM 643 N N . PRO A 1 82 ? 14.402 -1.776 -1.449 1.00 87.38 82 PRO A N 1
ATOM 644 C CA . PRO A 1 82 ? 15.451 -2.801 -1.414 1.00 87.38 82 PRO A CA 1
ATOM 645 C C . PRO A 1 82 ? 15.172 -4.003 -2.339 1.00 87.38 82 PRO A C 1
ATOM 647 O O . PRO A 1 82 ? 15.914 -4.972 -2.311 1.00 87.38 82 PRO A O 1
ATOM 650 N N . TYR A 1 83 ? 14.085 -3.963 -3.118 1.00 82.94 83 TYR A N 1
ATOM 651 C CA . TYR A 1 83 ? 13.639 -5.048 -4.009 1.00 82.94 83 TYR A CA 1
ATOM 652 C C . TYR A 1 83 ? 13.717 -4.666 -5.495 1.00 82.94 83 TYR A C 1
ATOM 654 O O . TYR A 1 83 ? 12.971 -5.232 -6.290 1.00 82.94 83 TYR A O 1
ATOM 662 N N . LYS A 1 84 ? 14.505 -3.642 -5.836 1.00 75.12 84 LYS A N 1
ATOM 663 C CA . LYS A 1 84 ? 14.768 -3.279 -7.238 1.00 75.12 84 LYS A CA 1
ATOM 664 C C . LYS A 1 84 ? 15.732 -4.269 -7.874 1.00 75.12 84 LYS A C 1
ATOM 666 O O . LYS A 1 84 ? 16.547 -4.839 -7.117 1.00 75.12 84 LYS A O 1
#